Protein AF-A0A971WF11-F1 (afdb_monomer)

Foldseek 3Di:
DDDDLPAQEQEALNCQLVCVAAEEEDHPNHDYYYHNSNHNNVNHDYYHD

Solvent-accessible surface area (backbone atoms only — not comparable to full-atom values): 2757 Å² total; per-residue (Å²): 93,84,62,59,75,76,47,40,65,44,52,62,40,69,37,46,57,35,52,81,46,37,54,43,47,48,34,88,49,48,77,42,74,30,66,52,26,59,40,65,26,80,40,52,78,45,79,45,113

Mean predicted aligned error: 3.3 Å

Nearest PDB structures (foldseek):
  6mlx-assembly3_C  TM=9.624E-01  e=2.074E-01  Treponema pallidum
  4oju-assembly1_D  TM=9.509E-01  e=1.109E+00  Pseudoflavonifractor capillosus ATCC 29799
  4cp6-as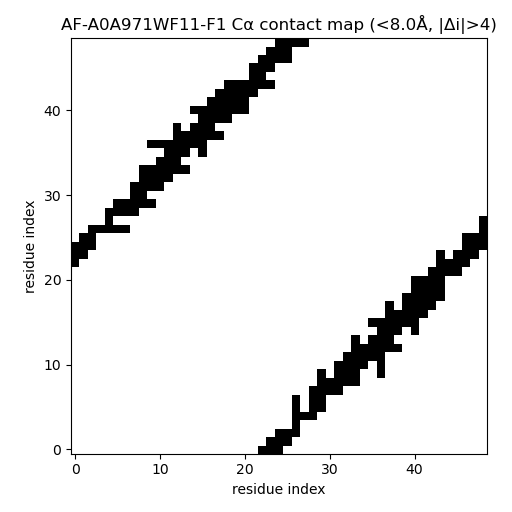sembly1_A  TM=8.948E-01  e=2.255E+00  Streptococcus pneumoniae
  4fs7-assembly1_A  TM=6.263E-01  e=3.474E-01  Bacteroides ovatus ATCC 8483

Radius of gyration: 10.24 Å; Cα contacts (8 Å, |Δi|>4): 106; chains: 1; bounding box: 20×21×24 Å

Sequence (49 aa):
MTFNEGLEEIGDAAFMKCSSLQNFVLPQSLTTIGRDGFSFCDSLTTVTI

Secondary structure (DSSP, 8-state):
-B--TT--EEPTTTTTT-TT--EEE--TT--EE-TTTTTT-TT--EEE-

pLDDT: mean 90.61, std 7.75, range [62.62, 97.94]

Structure (mmCIF, N/CA/C/O backbone):
data_AF-A0A971WF11-F1
#
_entry.id   AF-A0A971WF11-F1
#
loop_
_atom_site.group_PDB
_atom_site.id
_atom_site.type_symbol
_atom_site.label_atom_id
_atom_site.label_alt_id
_atom_site.label_comp_id
_atom_site.label_asym_id
_atom_site.label_entity_id
_atom_site.label_seq_id
_atom_site.pdbx_PDB_ins_code
_atom_site.Cartn_x
_atom_site.Cartn_y
_atom_site.Cartn_z
_atom_site.occupancy
_atom_site.B_iso_or_equiv
_atom_site.auth_seq_id
_atom_site.auth_comp_id
_atom_site.auth_asym_id
_atom_site.auth_atom_id
_atom_site.pdbx_PDB_model_num
ATOM 1 N N . MET A 1 1 ? -1.622 11.298 -2.705 1.00 62.62 1 MET A N 1
ATOM 2 C CA . MET A 1 1 ? -3.065 11.454 -2.406 1.00 62.62 1 MET A CA 1
ATOM 3 C C . MET A 1 1 ? -3.245 11.425 -0.899 1.00 62.62 1 MET A C 1
ATOM 5 O O . MET A 1 1 ? -2.455 10.750 -0.251 1.00 62.62 1 MET A O 1
ATOM 9 N N . THR A 1 2 ? -4.211 12.161 -0.356 1.00 64.00 2 THR A N 1
ATOM 10 C CA . THR A 1 2 ? -4.467 12.207 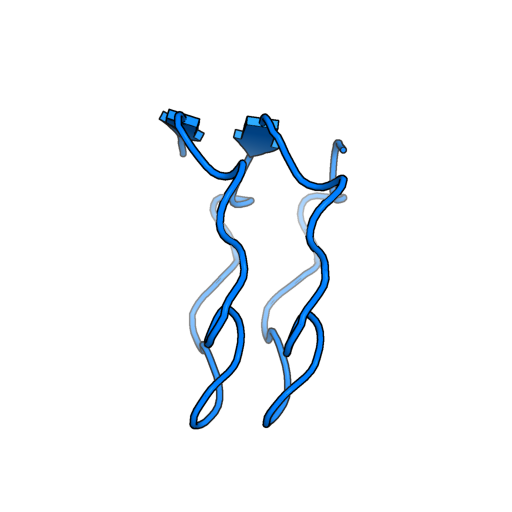1.092 1.00 64.00 2 THR A CA 1
ATOM 11 C C . THR A 1 2 ? -5.802 11.532 1.360 1.00 64.00 2 THR A C 1
ATOM 13 O O . THR A 1 2 ? -6.804 11.926 0.763 1.00 64.00 2 THR A O 1
ATOM 16 N N . PHE A 1 3 ? -5.810 10.514 2.214 1.00 75.38 3 PHE A N 1
ATOM 17 C CA . PHE A 1 3 ? -7.033 9.849 2.650 1.00 75.38 3 PHE A CA 1
ATOM 18 C C . PHE A 1 3 ? -7.501 10.426 3.973 1.00 75.38 3 PHE A C 1
ATOM 20 O O . PHE A 1 3 ? -6.709 10.944 4.756 1.00 75.38 3 PHE A O 1
ATOM 27 N N . ASN A 1 4 ? -8.804 10.357 4.206 1.00 78.62 4 ASN A N 1
ATOM 28 C CA . ASN A 1 4 ? -9.383 10.709 5.489 1.00 78.62 4 ASN A CA 1
ATOM 29 C C . ASN A 1 4 ? -9.043 9.648 6.545 1.00 78.62 4 ASN A C 1
ATOM 31 O O . ASN A 1 4 ? -8.884 8.471 6.228 1.00 78.62 4 ASN A O 1
ATOM 35 N N . GLU A 1 5 ? -9.069 10.059 7.813 1.00 76.56 5 GLU A N 1
ATOM 36 C CA . GLU A 1 5 ? -8.856 9.222 9.008 1.00 76.56 5 GLU A CA 1
ATOM 37 C C . GLU A 1 5 ? -9.861 8.062 9.175 1.00 76.56 5 GLU A C 1
ATOM 39 O O . GLU A 1 5 ? -9.828 7.358 10.176 1.00 76.56 5 GLU A O 1
ATOM 44 N N . GLY A 1 6 ? -10.766 7.833 8.220 1.00 84.31 6 GLY A N 1
ATOM 45 C CA . GLY A 1 6 ? -11.726 6.725 8.239 1.00 84.31 6 GLY A CA 1
ATOM 46 C C . GLY A 1 6 ? -11.456 5.639 7.198 1.00 84.31 6 GLY A C 1
ATOM 47 O O . GLY A 1 6 ? -12.303 4.771 7.018 1.00 84.31 6 GLY A O 1
ATOM 48 N N . LEU A 1 7 ? -10.347 5.706 6.454 1.00 90.69 7 LEU A N 1
ATOM 49 C CA . LEU A 1 7 ? -10.003 4.640 5.515 1.00 90.69 7 LEU A CA 1
ATOM 50 C C . LEU A 1 7 ? -9.349 3.477 6.269 1.00 90.69 7 LEU A C 1
ATOM 52 O O . LEU A 1 7 ? -8.161 3.510 6.572 1.00 90.69 7 LEU A O 1
ATOM 56 N N . GLU A 1 8 ? -10.134 2.433 6.504 1.00 94.62 8 GLU A N 1
ATOM 57 C CA . GLU A 1 8 ? -9.694 1.240 7.235 1.00 94.62 8 GLU A CA 1
ATOM 58 C C . GLU A 1 8 ? -9.125 0.146 6.322 1.00 94.62 8 GLU A C 1
ATOM 60 O O . GLU A 1 8 ? -8.303 -0.665 6.761 1.00 94.62 8 GLU A O 1
ATOM 65 N N . GLU A 1 9 ? -9.513 0.146 5.044 1.00 94.69 9 GLU A N 1
ATOM 66 C CA . GLU A 1 9 ? -9.164 -0.902 4.088 1.00 94.69 9 GLU A CA 1
ATOM 67 C C . GLU A 1 9 ? -8.835 -0.342 2.698 1.00 94.69 9 GLU A C 1
ATOM 69 O O . GLU A 1 9 ? -9.571 0.464 2.126 1.00 94.69 9 GLU A O 1
ATOM 74 N N . ILE A 1 10 ? -7.742 -0.841 2.124 1.00 94.12 10 ILE A N 1
ATOM 75 C CA . ILE A 1 10 ? -7.460 -0.795 0.690 1.00 94.12 10 ILE A CA 1
ATOM 76 C C . ILE A 1 10 ? -7.802 -2.172 0.137 1.00 94.12 10 ILE A C 1
ATOM 78 O O . ILE A 1 10 ? -7.167 -3.145 0.521 1.00 94.12 10 ILE A O 1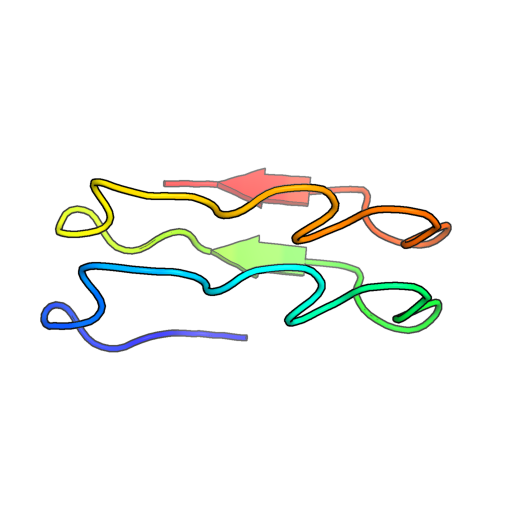
ATOM 82 N N . GLY A 1 11 ? -8.791 -2.261 -0.750 1.00 96.50 11 GLY A N 1
ATOM 83 C CA . GLY A 1 11 ? -9.246 -3.545 -1.288 1.00 96.50 11 GLY A CA 1
ATOM 84 C C . GLY A 1 11 ? -8.238 -4.233 -2.219 1.00 96.50 11 GLY A C 1
ATOM 85 O O . GLY A 1 11 ? -7.220 -3.659 -2.623 1.00 96.50 11 GLY A O 1
ATOM 86 N N . ASP A 1 12 ? -8.558 -5.472 -2.597 1.00 97.94 12 ASP A N 1
ATOM 87 C CA . ASP A 1 12 ? -7.773 -6.256 -3.554 1.00 97.94 12 ASP A CA 1
ATOM 88 C C . ASP A 1 12 ? -7.561 -5.481 -4.867 1.00 97.94 12 ASP A C 1
ATOM 90 O O . ASP A 1 12 ? -8.505 -4.971 -5.473 1.00 97.94 12 ASP A O 1
ATOM 94 N N . ALA A 1 13 ? -6.302 -5.398 -5.306 1.00 96.69 13 ALA A N 1
ATOM 95 C CA . ALA A 1 13 ? -5.864 -4.730 -6.530 1.00 96.69 13 ALA A CA 1
ATOM 96 C C . ALA A 1 13 ? -6.292 -3.250 -6.682 1.00 96.69 13 ALA A C 1
ATOM 98 O O . ALA A 1 13 ? -6.269 -2.728 -7.798 1.00 96.69 13 ALA A O 1
ATOM 99 N N . ALA A 1 14 ? -6.640 -2.549 -5.593 1.00 94.94 14 ALA A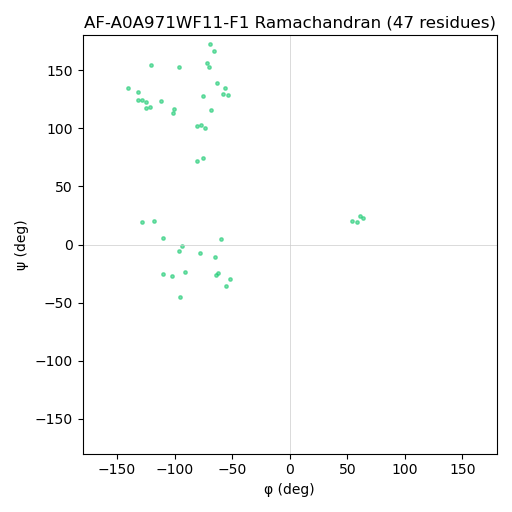 N 1
ATOM 100 C CA . ALA A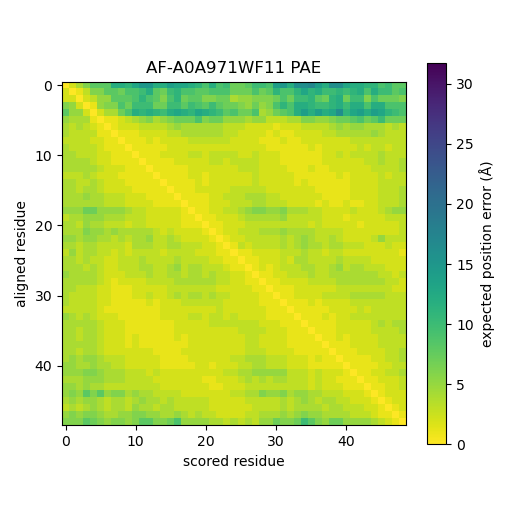 1 14 ? -7.213 -1.194 -5.630 1.00 94.94 14 ALA A CA 1
ATOM 101 C C . ALA A 1 14 ? -6.370 -0.155 -6.394 1.00 94.94 14 ALA A C 1
ATOM 103 O O . ALA A 1 14 ? -6.926 0.709 -7.072 1.00 94.94 14 ALA A O 1
ATOM 104 N N . PHE A 1 15 ? -5.041 -0.252 -6.316 1.00 95.00 15 PHE A N 1
ATOM 105 C CA . PHE A 1 15 ? -4.098 0.575 -7.074 1.00 95.00 15 PHE A CA 1
ATOM 106 C C . PHE A 1 15 ? -3.228 -0.261 -8.016 1.00 95.00 15 PHE A C 1
ATOM 108 O O . PHE A 1 15 ? -2.163 0.185 -8.435 1.00 95.00 15 PHE A O 1
ATOM 115 N N . MET A 1 16 ? -3.646 -1.477 -8.376 1.00 96.19 16 MET A N 1
ATOM 116 C CA . MET A 1 16 ? -2.858 -2.325 -9.268 1.00 96.19 16 MET A CA 1
ATOM 117 C C . MET A 1 16 ? -2.613 -1.614 -10.612 1.00 96.19 16 MET A C 1
ATOM 119 O O . MET A 1 16 ? -3.549 -1.154 -11.265 1.00 96.19 16 MET A O 1
ATOM 123 N N . LYS A 1 17 ? -1.350 -1.572 -11.055 1.00 96.44 17 LYS A N 1
ATOM 124 C CA . LYS A 1 17 ? -0.880 -0.904 -12.285 1.00 96.44 17 LYS A CA 1
ATOM 125 C C . LYS A 1 17 ? -1.071 0.617 -12.296 1.00 96.44 17 LYS A C 1
ATOM 127 O O . LYS A 1 17 ? -1.092 1.227 -13.365 1.00 96.44 17 LYS A O 1
ATOM 132 N N . CYS A 1 18 ? -1.173 1.265 -11.135 1.00 94.81 18 CYS A N 1
ATOM 133 C CA . CYS A 1 18 ? -1.166 2.725 -11.058 1.00 94.81 18 CYS A CA 1
ATOM 134 C C . CYS A 1 18 ? 0.251 3.292 -11.263 1.00 94.81 18 CYS A C 1
ATOM 136 O O . CYS A 1 18 ? 0.882 3.794 -10.335 1.00 94.81 18 CYS A O 1
ATOM 138 N N . SER A 1 19 ? 0.740 3.292 -12.504 1.00 93.56 19 SER A N 1
ATOM 139 C CA . SER A 1 19 ? 2.084 3.778 -12.857 1.00 93.56 19 SER A CA 1
ATOM 140 C C . SER A 1 19 ? 2.292 5.279 -12.627 1.00 93.56 19 SER A C 1
ATOM 142 O O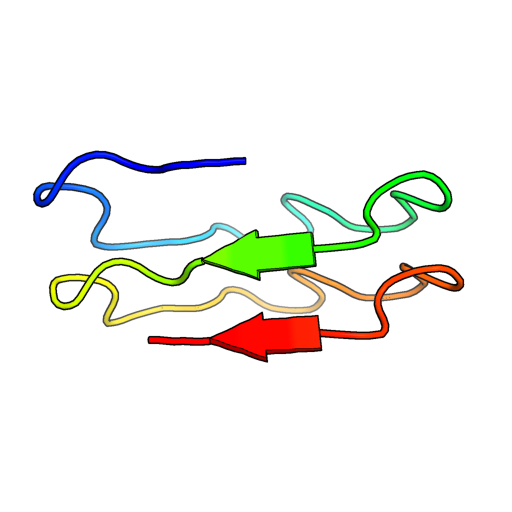 . SER A 1 19 ? 3.420 5.744 -12.706 1.00 93.56 19 SER A O 1
ATOM 144 N N . SER A 1 20 ? 1.245 6.063 -12.353 1.00 93.75 20 SER A N 1
ATOM 145 C CA . SER A 1 20 ? 1.361 7.488 -11.994 1.00 93.75 20 SER A CA 1
ATOM 146 C C . SER A 1 20 ? 1.343 7.745 -10.484 1.00 93.75 20 SER A C 1
ATOM 148 O O . SER A 1 20 ? 1.513 8.890 -10.061 1.00 93.75 20 SER A O 1
ATOM 150 N N . LEU A 1 21 ? 1.121 6.717 -9.660 1.00 92.06 21 LEU A N 1
ATOM 151 C CA . LEU A 1 21 ? 1.066 6.873 -8.212 1.00 92.06 21 LEU A CA 1
ATOM 152 C C . LEU A 1 21 ? 2.487 7.006 -7.659 1.00 92.06 21 LEU A C 1
ATOM 154 O O . LEU A 1 21 ? 3.194 6.016 -7.561 1.00 92.06 21 LEU A O 1
ATOM 158 N N . GLN A 1 22 ? 2.896 8.229 -7.316 1.00 93.19 22 GLN A N 1
ATOM 159 C CA . GLN A 1 22 ? 4.250 8.505 -6.813 1.00 93.19 22 GLN A CA 1
ATOM 160 C C . GLN A 1 22 ? 4.348 8.518 -5.290 1.00 93.19 22 GLN A C 1
ATOM 162 O O . GLN A 1 22 ? 5.26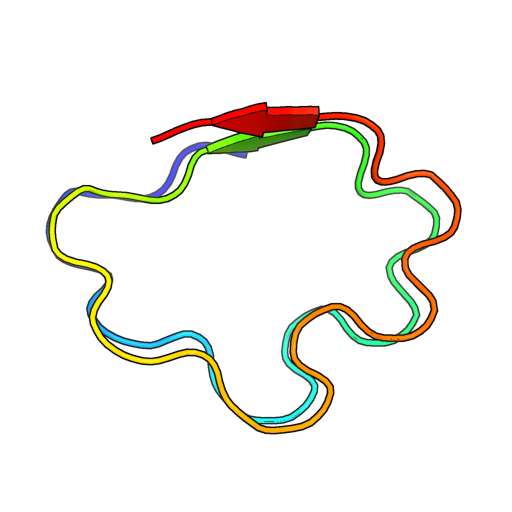5 7.940 -4.711 1.00 93.19 22 GLN A O 1
ATOM 167 N N . ASN A 1 23 ? 3.385 9.189 -4.657 1.00 89.12 23 ASN A N 1
ATOM 168 C CA . ASN A 1 23 ? 3.376 9.450 -3.225 1.00 89.12 23 ASN A CA 1
ATOM 169 C C . ASN A 1 23 ? 2.038 9.014 -2.630 1.00 89.12 23 ASN A C 1
ATOM 171 O O . ASN A 1 23 ? 0.971 9.501 -3.044 1.00 89.12 23 ASN A O 1
ATOM 175 N N . PHE A 1 24 ? 2.110 8.139 -1.633 1.00 88.19 24 PHE A N 1
ATOM 176 C CA . PHE A 1 24 ? 0.954 7.617 -0.921 1.00 88.19 24 PHE A CA 1
ATOM 177 C C . PHE A 1 24 ? 1.101 7.856 0.582 1.00 88.19 24 PHE A C 1
ATOM 179 O O . PHE A 1 24 ? 2.080 7.428 1.188 1.00 88.19 24 PHE A O 1
ATOM 186 N N . VAL A 1 25 ? 0.125 8.549 1.170 1.00 89.56 25 VAL A N 1
ATOM 187 C CA . VAL A 1 25 ? 0.039 8.743 2.621 1.00 89.56 25 VAL A CA 1
ATOM 188 C C . VAL A 1 25 ? -1.005 7.765 3.142 1.00 89.56 25 VAL A C 1
ATOM 190 O O . VAL A 1 25 ? -2.177 7.879 2.783 1.00 89.56 25 VAL A O 1
ATOM 193 N N . LEU A 1 26 ? -0.572 6.780 3.921 1.00 87.44 26 LEU A N 1
ATOM 194 C CA . LEU A 1 26 ? -1.432 5.821 4.601 1.00 87.44 26 LEU A CA 1
ATOM 195 C C . LEU A 1 26 ? -2.078 6.522 5.804 1.00 87.44 26 LEU A C 1
ATOM 197 O O . LEU A 1 26 ? -1.355 7.097 6.606 1.00 87.44 26 LEU A O 1
ATOM 201 N N . PRO A 1 27 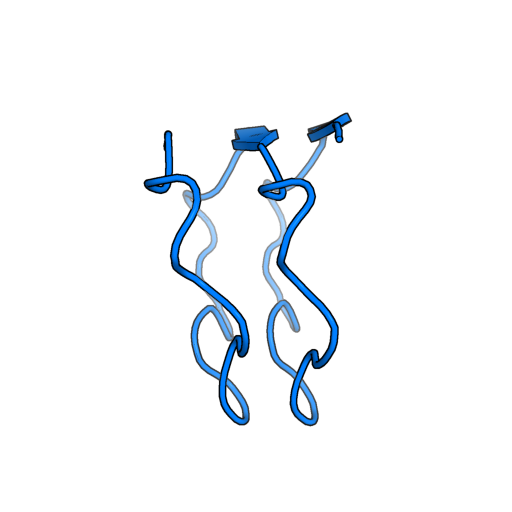? -3.408 6.488 5.957 1.00 87.88 27 PRO A N 1
ATOM 202 C CA . PRO A 1 27 ? -4.046 6.993 7.166 1.00 87.88 27 PRO A CA 1
ATOM 203 C C . PRO A 1 27 ? -3.756 6.072 8.354 1.00 87.88 27 PRO A C 1
ATOM 205 O O . PRO A 1 27 ? -3.588 4.863 8.184 1.00 87.88 27 PRO A O 1
ATOM 208 N N . GLN A 1 28 ? -3.759 6.623 9.571 1.00 88.62 28 GLN A N 1
ATOM 209 C CA . GLN A 1 28 ? -3.483 5.843 10.786 1.00 88.62 28 GLN A CA 1
ATOM 210 C C . GLN A 1 28 ? -4.523 4.753 11.060 1.00 88.62 28 GLN A C 1
ATOM 212 O O . GLN A 1 28 ? -4.213 3.755 11.708 1.00 88.62 28 GLN A O 1
ATOM 217 N N . SER A 1 29 ? -5.751 4.937 10.574 1.00 91.94 29 SER A N 1
ATOM 218 C CA . SER A 1 29 ? -6.827 3.954 10.690 1.00 91.94 29 SER A CA 1
ATOM 219 C C . SER A 1 29 ? -6.722 2.797 9.701 1.00 91.94 29 SER A C 1
ATOM 221 O O . SER A 1 29 ? -7.484 1.840 9.830 1.00 91.94 29 SER A O 1
ATOM 223 N N . LEU A 1 30 ? -5.789 2.836 8.742 1.00 92.94 30 LEU A N 1
ATOM 224 C CA . LEU A 1 30 ? -5.641 1.764 7.769 1.00 92.94 30 LEU A CA 1
ATOM 225 C C . LEU A 1 30 ? -5.133 0.493 8.452 1.00 92.94 30 LEU A C 1
ATOM 227 O O . LEU A 1 30 ? -4.006 0.432 8.942 1.00 92.94 30 LEU A O 1
ATOM 231 N N . THR A 1 31 ? -5.958 -0.548 8.436 1.00 94.44 31 THR A N 1
ATOM 232 C CA . THR A 1 31 ? -5.638 -1.846 9.046 1.00 94.44 31 THR A CA 1
ATOM 233 C C . THR A 1 31 ? -5.405 -2.937 8.013 1.00 94.44 31 THR A C 1
ATOM 235 O O . THR A 1 31 ? -4.689 -3.898 8.293 1.00 94.44 31 THR A O 1
ATOM 238 N N . THR A 1 32 ? -5.984 -2.790 6.820 1.00 94.88 32 THR A N 1
ATOM 239 C CA . THR A 1 32 ? -6.010 -3.854 5.815 1.00 94.88 32 THR A CA 1
ATOM 240 C C . THR A 1 32 ? -5.576 -3.336 4.448 1.00 94.88 32 THR A C 1
ATOM 242 O O . THR A 1 32 ? -6.077 -2.325 3.958 1.00 94.88 32 THR A O 1
ATOM 245 N N . ILE A 1 33 ? -4.650 -4.058 3.812 1.00 94.31 33 ILE A N 1
ATOM 246 C CA . ILE A 1 33 ? -4.298 -3.896 2.399 1.00 94.31 33 ILE A CA 1
ATOM 247 C C . ILE A 1 33 ? -4.541 -5.241 1.723 1.00 94.31 33 ILE A C 1
ATOM 249 O O . ILE A 1 33 ? -3.924 -6.247 2.077 1.00 94.31 33 ILE A O 1
ATOM 253 N N . GLY A 1 34 ? -5.456 -5.242 0.765 1.00 96.88 34 GLY A N 1
ATOM 254 C CA . GLY A 1 34 ? -5.842 -6.396 -0.019 1.00 96.88 34 GLY A CA 1
ATOM 255 C C . GLY A 1 34 ? -4.713 -6.894 -0.911 1.00 96.88 34 GLY A C 1
ATOM 256 O O . GLY A 1 34 ? -3.696 -6.225 -1.147 1.00 96.88 34 GLY A O 1
ATOM 257 N N . ARG A 1 35 ? -4.899 -8.103 -1.434 1.00 97.62 35 ARG A N 1
ATOM 258 C CA . ARG A 1 35 ? -3.944 -8.744 -2.336 1.00 97.62 35 ARG A CA 1
ATOM 259 C C . ARG A 1 35 ? -3.682 -7.835 -3.531 1.00 97.62 35 ARG A C 1
ATOM 261 O O . ARG A 1 35 ? -4.609 -7.301 -4.127 1.00 97.62 35 ARG A O 1
ATOM 268 N N . ASP A 1 36 ? -2.411 -7.682 -3.891 1.00 96.19 36 ASP A N 1
ATOM 269 C CA . ASP A 1 36 ? -1.980 -6.875 -5.036 1.00 96.19 36 ASP A CA 1
ATOM 270 C C . ASP A 1 36 ? -2.396 -5.392 -4.983 1.00 96.19 36 ASP A C 1
ATOM 272 O O . ASP A 1 36 ? -2.367 -4.712 -6.009 1.00 96.19 36 ASP A O 1
ATOM 276 N N . GLY A 1 37 ? -2.734 -4.858 -3.800 1.00 94.56 37 GLY A N 1
ATOM 277 C CA . GLY A 1 37 ? -3.257 -3.498 -3.627 1.00 94.56 37 GLY A CA 1
ATOM 278 C C . GLY A 1 37 ? -2.417 -2.394 -4.281 1.00 94.56 37 GLY A C 1
ATOM 279 O O . GLY A 1 37 ? -2.987 -1.413 -4.739 1.00 94.56 37 GLY A O 1
ATOM 280 N N . PHE A 1 38 ? -1.098 -2.583 -4.402 1.00 94.44 38 PHE A N 1
ATOM 281 C CA . PHE A 1 38 ? -0.161 -1.670 -5.077 1.00 94.44 38 PHE A CA 1
ATOM 282 C C . PHE A 1 38 ? 0.736 -2.370 -6.117 1.00 94.44 38 PHE A C 1
ATOM 284 O O . PHE A 1 38 ? 1.804 -1.862 -6.468 1.00 94.44 38 PHE A O 1
ATOM 291 N N . SER A 1 3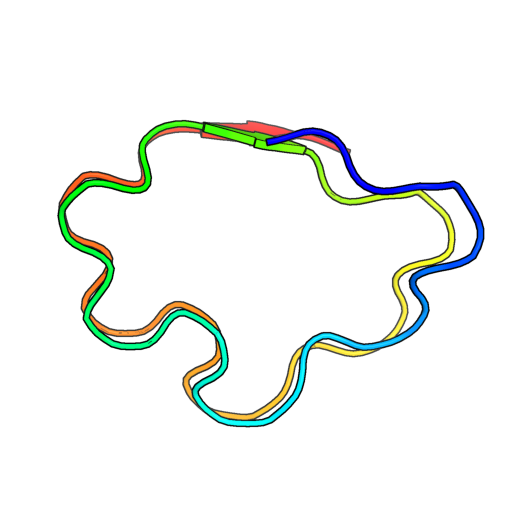9 ? 0.360 -3.560 -6.592 1.00 95.44 39 SER A N 1
ATOM 292 C CA . SER A 1 39 ? 1.188 -4.310 -7.547 1.00 95.44 39 SER A CA 1
ATOM 293 C C . SER A 1 39 ? 1.333 -3.542 -8.864 1.00 95.44 39 SER A C 1
ATOM 295 O O . SER A 1 39 ? 0.363 -2.986 -9.370 1.00 95.44 39 SER A O 1
ATOM 297 N N . PHE A 1 40 ? 2.534 -3.533 -9.452 1.00 96.19 40 PHE A N 1
ATOM 298 C CA . PHE A 1 40 ? 2.855 -2.792 -10.688 1.00 96.19 40 PHE A CA 1
ATOM 299 C C . PHE A 1 40 ? 2.682 -1.256 -10.592 1.00 96.19 40 PHE A C 1
ATOM 301 O O . PHE A 1 40 ? 2.467 -0.580 -11.599 1.00 96.19 40 PHE A O 1
ATOM 308 N N . CYS A 1 41 ? 2.766 -0.680 -9.388 1.00 95.19 41 CYS A N 1
ATOM 309 C CA . CYS A 1 41 ? 2.886 0.768 -9.190 1.00 95.19 41 CYS A CA 1
ATOM 310 C C . CYS A 1 41 ? 4.335 1.235 -9.390 1.00 95.19 41 CYS A C 1
ATOM 312 O O . CYS A 1 41 ? 5.015 1.591 -8.431 1.00 95.19 41 CYS A O 1
ATOM 314 N N . ASP A 1 42 ? 4.816 1.243 -10.632 1.00 94.75 42 ASP A N 1
ATOM 315 C CA . ASP A 1 42 ? 6.246 1.444 -10.937 1.00 94.75 42 ASP A CA 1
ATOM 316 C C . ASP A 1 42 ? 6.811 2.803 -10.491 1.00 94.75 42 ASP A C 1
ATOM 318 O O . ASP A 1 42 ? 8.011 2.934 -10.259 1.00 94.75 42 ASP A O 1
ATOM 322 N N . SER A 1 43 ? 5.953 3.819 -10.364 1.00 95.62 43 SER A N 1
ATOM 323 C CA . SER A 1 43 ? 6.368 5.152 -9.917 1.00 95.62 43 SER A CA 1
ATOM 324 C C . SER A 1 43 ? 6.228 5.368 -8.411 1.00 95.62 43 SER A C 1
ATOM 326 O O . SER A 1 43 ? 6.570 6.458 -7.955 1.00 95.62 43 SER A O 1
ATOM 328 N N . LEU A 1 44 ? 5.734 4.390 -7.637 1.00 93.19 44 LEU A N 1
ATOM 329 C CA . LEU A 1 44 ? 5.526 4.541 -6.195 1.00 93.19 44 LEU A CA 1
ATOM 330 C C . LEU A 1 44 ? 6.874 4.516 -5.478 1.00 93.19 44 LEU A C 1
ATOM 332 O O . LEU A 1 44 ? 7.458 3.461 -5.249 1.00 93.19 44 LEU A O 1
ATOM 336 N N . THR A 1 45 ? 7.368 5.699 -5.125 1.00 92.44 45 THR A N 1
ATOM 337 C CA . THR A 1 45 ? 8.671 5.868 -4.468 1.00 92.44 45 THR A CA 1
ATOM 338 C C . THR A 1 45 ? 8.540 6.110 -2.975 1.00 92.44 45 THR A C 1
ATOM 340 O O . THR A 1 45 ? 9.457 5.786 -2.224 1.00 92.44 45 THR A O 1
ATOM 343 N N . THR A 1 46 ? 7.412 6.679 -2.540 1.00 89.69 46 THR A N 1
ATOM 344 C CA . THR A 1 46 ? 7.228 7.121 -1.158 1.00 89.69 46 THR A CA 1
ATOM 345 C C . THR A 1 46 ? 5.902 6.633 -0.594 1.00 89.69 46 THR A C 1
ATOM 347 O O . THR A 1 46 ? 4.831 6.931 -1.132 1.00 89.69 46 THR A O 1
ATOM 350 N N . VAL A 1 47 ? 5.995 5.929 0.535 1.00 86.38 47 VAL A N 1
ATOM 351 C CA . VAL A 1 47 ? 4.865 5.535 1.378 1.00 86.38 47 VAL A CA 1
ATOM 352 C C . VAL A 1 47 ? 5.136 6.045 2.790 1.00 86.38 47 VAL A C 1
ATOM 354 O O . VAL A 1 47 ? 6.126 5.653 3.407 1.00 86.38 47 VAL A O 1
ATOM 357 N N . THR A 1 48 ? 4.284 6.939 3.283 1.00 85.12 48 THR A N 1
ATOM 358 C CA . THR A 1 48 ? 4.358 7.486 4.649 1.00 85.12 48 THR A CA 1
ATOM 359 C C . THR A 1 48 ? 3.081 7.169 5.410 1.00 85.12 48 THR A C 1
ATOM 361 O O . THR A 1 48 ? 2.039 6.983 4.788 1.00 85.12 48 THR A O 1
ATOM 364 N N . ILE A 1 49 ? 3.173 7.114 6.736 1.00 80.31 49 ILE A N 1
ATOM 365 C CA . ILE A 1 49 ? 2.044 6.982 7.670 1.00 80.31 49 ILE A CA 1
ATOM 366 C C . ILE A 1 49 ? 1.706 8.371 8.215 1.00 80.31 49 ILE A C 1
ATOM 368 O O . ILE A 1 49 ? 2.664 9.172 8.340 1.00 80.31 49 ILE A O 1
#